Protein AF-A0A8T6LNX7-F1 (afdb_monomer_lite)

pLDDT: mean 82.94, std 14.69, range [33.47, 97.81]

Foldseek 3Di:
DDDPPDDDDLVVLVCVLQPVDDDFFDDQDPVLLVLLVVLLVDDDDDLLSLLLNLLSLLSVVLVVVVCVVVVHDVVVVVLVSLQSVLVSLVVCLVPPDPQKDKAWPDPPPDPWIWIWIGHNNGIRIDTRRPPVCVSHVVPHPPDDPDGDSCNSVSVSSNVSSVVVVVVVVVVVVVDD

Radius of gyration: 16.39 Å; chains: 1; bounding box: 47×50×36 Å

Sequence (176 aa):
MELPTETPSVANLEEVVRGRVATQTIPVTDADVNEALAALKRPCGSKSEFRYQLAAGVVLNAWIERERAAGFPQRKKFYAFKRRIGMLLRWVVENPIPGVSYWAEDLSDSRQPIVYIRVDGVDFSFHAVPGCHELLATNQYASVWSGVRLKPIAPLVLGWARHLLEVDESDDVASP

Structure (mmCIF, N/CA/C/O backbone):
data_AF-A0A8T6LNX7-F1
#
_entry.id   AF-A0A8T6LNX7-F1
#
loop_
_atom_site.group_PDB
_atom_site.id
_atom_site.type_symbol
_atom_site.label_atom_id
_atom_site.label_alt_id
_atom_site.label_comp_id
_atom_site.label_asym_id
_atom_site.label_entity_id
_atom_site.label_seq_id
_atom_site.pdbx_PDB_ins_code
_atom_site.Cartn_x
_atom_site.Cartn_y
_atom_site.Cartn_z
_atom_site.occupancy
_atom_site.B_iso_or_equiv
_atom_site.auth_seq_id
_atom_site.auth_comp_id
_atom_site.auth_asym_id
_atom_site.auth_atom_id
_atom_site.pdbx_PDB_model_num
ATOM 1 N N . MET A 1 1 ? 6.723 -30.614 -12.212 1.00 39.38 1 MET A N 1
ATOM 2 C CA . MET A 1 1 ? 6.972 -29.670 -11.106 1.00 39.38 1 MET A CA 1
ATOM 3 C C . MET A 1 1 ? 5.645 -28.977 -10.879 1.00 39.38 1 MET A C 1
ATOM 5 O O . MET A 1 1 ? 5.286 -28.106 -11.658 1.00 39.38 1 MET A O 1
ATOM 9 N N . GLU A 1 2 ? 4.840 -29.518 -9.970 1.00 33.47 2 GLU A N 1
ATOM 10 C CA . GLU A 1 2 ? 3.498 -29.003 -9.693 1.00 33.47 2 GLU A CA 1
ATOM 11 C C . GLU A 1 2 ? 3.642 -27.706 -8.898 1.00 33.47 2 GLU A C 1
ATOM 13 O O . GLU A 1 2 ? 4.365 -27.658 -7.902 1.00 33.47 2 GLU A O 1
ATOM 18 N N . LEU A 1 3 ? 3.031 -26.630 -9.394 1.00 36.56 3 LEU A N 1
ATOM 19 C CA . LEU A 1 3 ? 2.916 -25.391 -8.635 1.00 36.56 3 LEU A CA 1
ATOM 20 C C . LEU A 1 3 ? 2.002 -25.677 -7.437 1.00 36.56 3 LEU A C 1
ATOM 22 O O . LEU A 1 3 ? 0.937 -26.259 -7.649 1.00 36.56 3 LEU A O 1
ATOM 26 N N . PRO A 1 4 ? 2.372 -25.286 -6.206 1.00 42.88 4 PRO A N 1
A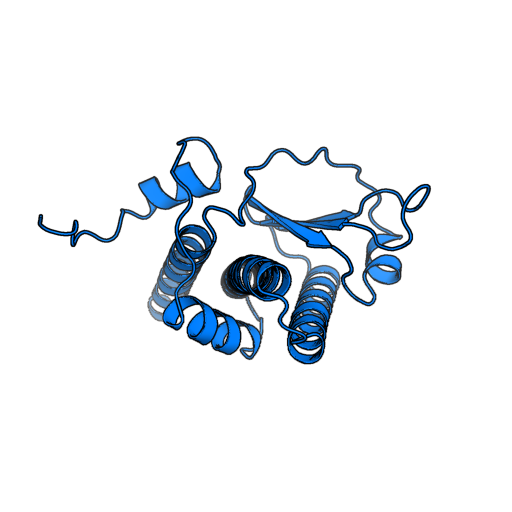TOM 27 C CA . PRO A 1 4 ? 1.470 -25.401 -5.071 1.00 42.88 4 PRO A CA 1
ATOM 28 C C . PRO A 1 4 ? 0.181 -24.626 -5.380 1.00 42.88 4 PRO A C 1
ATOM 30 O O . PRO A 1 4 ? 0.216 -23.415 -5.588 1.00 42.88 4 PRO A O 1
ATOM 33 N N . THR A 1 5 ? -0.942 -25.338 -5.466 1.00 48.88 5 THR A N 1
ATOM 34 C CA . THR A 1 5 ? -2.281 -24.796 -5.759 1.00 48.88 5 THR A CA 1
ATOM 35 C C . THR A 1 5 ? -2.990 -24.239 -4.529 1.00 48.88 5 THR A C 1
ATOM 37 O O . THR A 1 5 ? -4.046 -23.624 -4.655 1.00 48.88 5 THR A O 1
ATOM 40 N N . GLU A 1 6 ? -2.436 -24.438 -3.335 1.00 53.56 6 GLU A N 1
ATOM 41 C CA . GLU A 1 6 ? -3.032 -23.925 -2.108 1.00 53.56 6 GLU A CA 1
ATOM 42 C C . GLU A 1 6 ? -2.694 -22.445 -1.942 1.00 53.56 6 GLU A C 1
ATOM 44 O O . GLU A 1 6 ? -1.536 -22.053 -1.789 1.00 53.56 6 GLU A O 1
ATOM 49 N N . THR A 1 7 ? -3.733 -21.607 -1.975 1.00 54.56 7 THR A N 1
ATOM 50 C CA . THR A 1 7 ? -3.616 -20.225 -1.509 1.00 54.56 7 THR A CA 1
ATOM 51 C C . THR A 1 7 ? -3.157 -20.277 -0.050 1.00 54.56 7 THR A C 1
ATOM 53 O O . THR A 1 7 ? -3.822 -20.935 0.754 1.00 54.56 7 THR A O 1
ATOM 56 N N . PRO A 1 8 ? -2.019 -19.657 0.310 1.00 63.19 8 PRO A N 1
ATOM 57 C CA . PRO A 1 8 ? -1.522 -19.704 1.678 1.00 63.19 8 PRO A CA 1
ATOM 58 C C . PRO A 1 8 ? -2.596 -19.201 2.643 1.00 63.19 8 PRO A C 1
ATOM 60 O O . PRO A 1 8 ? -3.288 -18.223 2.357 1.00 63.19 8 PRO A O 1
ATOM 63 N N . SER A 1 9 ? -2.741 -19.881 3.783 1.00 74.81 9 SER A N 1
ATOM 64 C CA . SER A 1 9 ? -3.713 -19.485 4.801 1.00 74.81 9 SER A CA 1
ATOM 65 C C . SER A 1 9 ? -3.465 -18.047 5.270 1.00 74.81 9 SER A C 1
ATOM 67 O O . SER A 1 9 ? -2.342 -17.541 5.261 1.00 74.81 9 SER A O 1
ATOM 69 N N . VAL A 1 10 ? -4.525 -17.385 5.719 1.00 73.19 10 VAL A N 1
ATOM 70 C CA . VAL A 1 10 ? -4.503 -15.984 6.173 1.00 73.19 10 VAL A CA 1
ATOM 71 C C . VAL A 1 10 ? -3.523 -15.779 7.316 1.00 73.19 10 VAL A C 1
ATOM 73 O O . VAL A 1 10 ? -2.761 -14.818 7.307 1.00 73.19 10 VAL A O 1
ATOM 76 N N . ALA A 1 11 ? -3.505 -16.720 8.263 1.00 72.94 11 ALA A N 1
ATOM 77 C CA . ALA A 1 11 ? -2.558 -16.721 9.367 1.00 72.94 11 ALA A CA 1
ATOM 78 C C . ALA A 1 11 ? -1.113 -16.747 8.845 1.00 72.94 11 ALA A C 1
ATOM 80 O O . ALA A 1 11 ? -0.285 -15.959 9.287 1.00 72.94 11 ALA A O 1
ATOM 81 N N . ASN A 1 12 ? -0.823 -17.569 7.831 1.00 80.69 12 ASN A N 1
ATOM 82 C CA . ASN A 1 12 ? 0.507 -17.615 7.222 1.00 80.69 12 ASN A CA 1
ATOM 83 C C . ASN A 1 12 ? 0.852 -16.306 6.494 1.00 80.69 12 ASN A C 1
ATOM 85 O O . ASN A 1 12 ? 1.992 -15.847 6.563 1.00 80.69 12 ASN A O 1
ATOM 89 N N . LEU A 1 13 ? -0.118 -15.683 5.819 1.00 83.56 13 LEU A N 1
ATOM 90 C CA . LEU A 1 13 ? 0.073 -14.384 5.170 1.00 83.5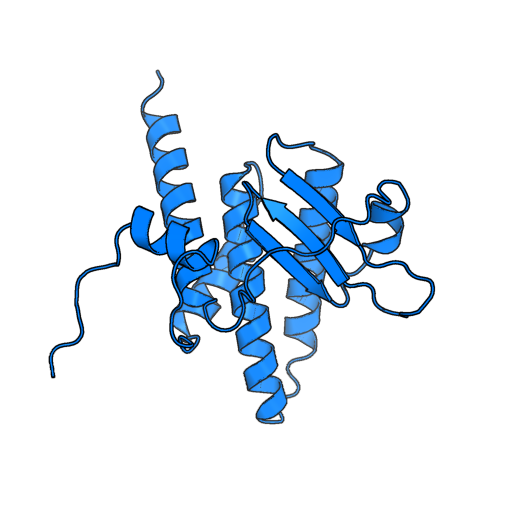6 13 LEU A CA 1
ATOM 91 C C . LEU A 1 13 ? 0.345 -13.270 6.187 1.00 83.56 13 LEU A C 1
ATOM 93 O O . LEU A 1 13 ? 1.253 -12.467 5.982 1.00 83.56 13 LEU A O 1
ATOM 97 N N . GLU A 1 14 ? -0.397 -13.231 7.291 1.00 86.56 14 GLU A N 1
ATOM 98 C CA . GLU A 1 14 ? -0.211 -12.234 8.344 1.00 86.56 14 GLU A CA 1
ATOM 99 C C . GLU A 1 14 ? 1.174 -12.347 8.994 1.00 86.56 14 GLU A C 1
ATOM 101 O O . GLU A 1 14 ? 1.858 -11.334 9.162 1.00 86.56 14 GLU A O 1
ATOM 106 N N . GLU A 1 15 ? 1.632 -13.565 9.289 1.00 86.69 15 GLU A N 1
ATOM 107 C CA . GLU A 1 15 ? 2.970 -13.804 9.842 1.00 86.69 15 GLU A CA 1
ATOM 108 C C . GLU A 1 15 ? 4.082 -13.307 8.904 1.00 86.69 15 GLU A C 1
ATOM 110 O O . GLU A 1 15 ? 5.071 -12.720 9.357 1.00 86.69 15 GLU A O 1
ATOM 115 N N . VAL A 1 16 ? 3.907 -13.466 7.589 1.00 86.31 16 VAL A N 1
ATOM 116 C CA . VAL A 1 16 ? 4.842 -12.949 6.580 1.00 86.31 16 VAL A CA 1
ATOM 117 C C . VAL A 1 16 ? 4.794 -11.421 6.500 1.00 86.31 16 VAL A C 1
ATOM 119 O O . VAL A 1 16 ? 5.838 -10.769 6.557 1.00 86.31 16 VAL A O 1
ATOM 122 N N . VAL A 1 17 ? 3.602 -10.822 6.403 1.00 87.25 17 VAL A N 1
ATOM 123 C CA . VAL A 1 17 ? 3.435 -9.361 6.265 1.00 87.25 17 VAL A CA 1
ATOM 124 C C . VAL A 1 17 ? 3.921 -8.615 7.513 1.00 87.25 17 VAL A C 1
ATOM 126 O O . VAL A 1 17 ? 4.481 -7.522 7.402 1.00 87.25 17 VAL A O 1
ATOM 129 N N . ARG A 1 18 ? 3.778 -9.218 8.699 1.00 87.44 18 ARG A N 1
ATOM 130 C CA . ARG A 1 18 ? 4.326 -8.696 9.963 1.00 87.44 18 ARG A CA 1
ATOM 131 C C . ARG A 1 18 ? 5.821 -8.962 10.147 1.00 87.44 18 ARG A C 1
ATOM 133 O O . ARG A 1 18 ? 6.410 -8.420 11.078 1.00 87.44 18 ARG A O 1
ATOM 140 N N . GLY A 1 19 ? 6.435 -9.787 9.301 1.00 83.94 19 GLY A N 1
ATOM 141 C CA . GLY A 1 19 ? 7.861 -10.111 9.377 1.00 83.94 19 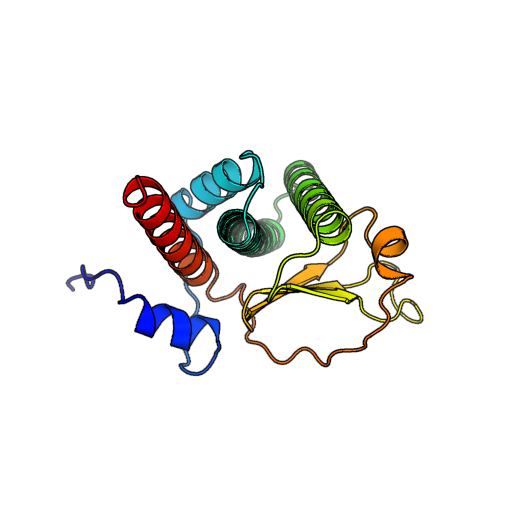GLY A CA 1
ATOM 142 C C . GLY A 1 19 ? 8.276 -11.137 10.398 1.00 83.94 19 GLY A C 1
ATOM 143 O O . GLY A 1 19 ? 9.454 -11.213 10.737 1.00 83.94 19 GLY A O 1
ATOM 144 N N . ARG A 1 20 ? 7.325 -11.924 10.883 1.00 86.00 20 ARG A N 1
ATOM 145 C CA . ARG A 1 20 ? 7.600 -13.046 11.778 1.00 86.00 20 ARG A CA 1
ATOM 146 C C . ARG A 1 20 ? 8.147 -14.242 11.002 1.00 86.00 20 ARG A C 1
ATOM 148 O O . ARG A 1 20 ? 8.918 -15.024 11.548 1.00 86.00 20 ARG A O 1
ATOM 155 N N . VAL A 1 21 ? 7.811 -14.336 9.714 1.00 85.75 21 VAL A N 1
ATOM 156 C CA . VAL A 1 21 ? 8.308 -15.363 8.793 1.00 85.75 21 VAL A CA 1
ATOM 157 C C . VAL A 1 21 ? 9.005 -14.707 7.604 1.00 85.75 21 VAL A C 1
ATOM 159 O O . VAL A 1 21 ? 8.440 -13.857 6.916 1.00 85.75 21 VAL A O 1
ATOM 162 N N . ALA A 1 22 ? 10.248 -15.116 7.347 1.00 82.62 22 ALA A N 1
ATOM 163 C CA . ALA A 1 22 ? 10.973 -14.702 6.155 1.00 82.62 22 ALA A CA 1
ATOM 164 C C . ALA A 1 22 ? 10.373 -15.367 4.910 1.00 82.62 22 ALA A C 1
ATOM 166 O O . ALA A 1 22 ? 10.046 -16.552 4.918 1.00 82.62 22 ALA A O 1
ATOM 167 N N . THR A 1 23 ? 10.284 -14.618 3.818 1.00 85.12 23 THR A N 1
ATOM 168 C CA . THR A 1 23 ? 9.855 -15.142 2.521 1.00 85.12 23 THR A CA 1
ATOM 169 C C . THR A 1 23 ? 10.757 -14.607 1.417 1.00 85.12 23 THR A C 1
ATOM 171 O O . THR A 1 23 ? 11.454 -13.603 1.583 1.00 85.12 23 THR A O 1
ATOM 174 N N . GLN A 1 24 ? 10.748 -15.290 0.279 1.00 87.88 24 GLN A N 1
ATOM 175 C CA . GLN A 1 24 ? 11.453 -14.841 -0.911 1.00 87.88 24 GLN A CA 1
ATOM 176 C C . GLN A 1 24 ? 10.687 -13.714 -1.608 1.00 87.88 24 GLN A C 1
ATOM 178 O O . GLN A 1 24 ? 9.481 -13.535 -1.421 1.00 87.88 24 GLN A O 1
ATOM 183 N N . THR A 1 25 ? 11.405 -12.958 -2.437 1.00 89.94 25 THR A N 1
ATOM 184 C CA . THR A 1 25 ? 10.806 -11.947 -3.308 1.00 89.94 25 THR A CA 1
ATOM 185 C C . THR A 1 25 ? 9.810 -12.598 -4.264 1.00 89.94 25 THR A C 1
ATOM 187 O O . THR A 1 25 ? 10.159 -13.551 -4.958 1.00 89.94 25 THR A O 1
ATOM 190 N N . ILE A 1 26 ? 8.602 -12.044 -4.351 1.00 91.56 26 ILE A N 1
ATOM 191 C CA . ILE A 1 26 ? 7.560 -12.495 -5.274 1.00 91.56 26 ILE A CA 1
ATOM 192 C C . ILE A 1 26 ? 7.438 -11.492 -6.426 1.00 91.56 26 ILE A C 1
ATOM 194 O O . ILE A 1 26 ? 7.263 -10.293 -6.178 1.00 91.56 26 ILE A O 1
ATOM 198 N N . PRO A 1 27 ? 7.542 -11.940 -7.690 1.00 92.06 27 PRO A N 1
ATOM 199 C CA . PRO A 1 27 ? 7.420 -11.051 -8.832 1.00 92.06 27 PRO A CA 1
ATOM 200 C C . PRO A 1 27 ? 5.995 -10.505 -8.947 1.00 92.06 27 PRO A C 1
ATOM 202 O O . PRO A 1 27 ? 5.023 -11.247 -8.866 1.00 92.06 27 PRO A O 1
ATOM 205 N N . VAL A 1 28 ? 5.886 -9.200 -9.197 1.00 94.62 28 VAL A N 1
ATOM 206 C CA . VAL A 1 28 ? 4.609 -8.556 -9.517 1.00 94.62 28 VAL A CA 1
ATOM 207 C C . VAL A 1 28 ? 4.188 -8.933 -10.939 1.00 94.62 28 VAL A C 1
ATOM 209 O O . VAL A 1 28 ? 4.940 -8.697 -11.898 1.00 94.62 28 VAL A O 1
ATOM 212 N N . THR A 1 29 ? 2.990 -9.498 -11.062 1.00 94.62 29 THR A N 1
ATOM 213 C CA . THR A 1 29 ? 2.348 -9.876 -12.326 1.00 94.62 29 THR A CA 1
ATOM 214 C C . THR A 1 29 ? 1.457 -8.754 -12.863 1.00 94.62 29 THR A C 1
ATOM 216 O O . THR A 1 29 ? 1.102 -7.818 -12.148 1.00 94.62 29 THR A O 1
ATOM 219 N N . ASP A 1 30 ? 1.047 -8.850 -14.130 1.00 93.31 30 ASP A N 1
ATOM 220 C CA . ASP A 1 30 ? 0.101 -7.890 -14.714 1.00 93.31 30 ASP A CA 1
ATOM 221 C C . ASP A 1 30 ? -1.287 -7.967 -14.058 1.00 93.31 30 ASP A C 1
ATOM 223 O O . ASP A 1 30 ? -1.985 -6.955 -13.974 1.00 93.31 30 ASP A O 1
ATOM 227 N N . ALA A 1 31 ? -1.681 -9.144 -13.555 1.00 95.88 31 ALA A N 1
ATOM 228 C CA . ALA A 1 31 ? -2.920 -9.314 -12.802 1.00 95.88 31 ALA A CA 1
ATOM 229 C C . ALA A 1 31 ? -2.894 -8.479 -11.511 1.00 95.88 31 ALA A C 1
ATOM 231 O O . ALA A 1 31 ? -3.817 -7.696 -11.286 1.00 95.88 31 ALA A O 1
ATOM 232 N N . ASP A 1 32 ? -1.793 -8.542 -10.751 1.00 96.62 32 ASP A N 1
ATOM 233 C CA . ASP A 1 32 ? -1.606 -7.743 -9.530 1.00 96.62 32 ASP A CA 1
ATOM 234 C C . ASP A 1 32 ? -1.667 -6.238 -9.829 1.00 96.62 32 ASP A C 1
ATOM 236 O O . ASP A 1 32 ? -2.263 -5.460 -9.085 1.00 96.62 32 ASP A O 1
ATOM 240 N N . VAL A 1 33 ? -1.058 -5.802 -10.940 1.00 95.38 33 VAL A N 1
ATOM 241 C CA . VAL A 1 33 ? -1.067 -4.389 -11.355 1.00 95.38 33 VAL A CA 1
ATOM 242 C C . VAL A 1 33 ? -2.480 -3.932 -11.709 1.00 95.38 33 VAL A C 1
ATOM 244 O O . VAL A 1 33 ? -2.892 -2.844 -11.302 1.00 95.38 33 VAL A O 1
ATOM 247 N N . ASN A 1 34 ? -3.230 -4.739 -12.461 1.00 95.94 34 ASN A N 1
ATOM 248 C CA . ASN A 1 34 ? -4.601 -4.414 -12.847 1.00 95.94 34 ASN A CA 1
ATOM 249 C C . ASN A 1 34 ? -5.533 -4.361 -11.631 1.00 95.94 34 ASN A C 1
ATOM 251 O O . ASN A 1 34 ? -6.317 -3.416 -11.511 1.00 95.94 34 ASN A O 1
ATOM 255 N N . GLU A 1 35 ? -5.399 -5.313 -10.707 1.00 97.19 35 GLU A N 1
ATOM 256 C CA . GLU A 1 35 ? -6.111 -5.320 -9.428 1.00 97.19 35 GLU A CA 1
ATOM 257 C C . GLU A 1 35 ? -5.777 -4.071 -8.607 1.00 97.19 35 GLU A C 1
ATOM 259 O O . GLU A 1 35 ? -6.679 -3.338 -8.201 1.00 97.19 35 GLU A O 1
ATOM 264 N N . ALA A 1 36 ? -4.492 -3.748 -8.451 1.00 96.94 36 ALA A N 1
ATOM 265 C CA . ALA A 1 36 ? -4.059 -2.572 -7.707 1.00 96.94 36 ALA A CA 1
ATOM 266 C C . ALA A 1 36 ? -4.583 -1.257 -8.316 1.00 96.94 36 ALA A C 1
ATOM 268 O O . ALA A 1 36 ? -5.019 -0.351 -7.599 1.00 96.94 36 ALA A O 1
ATOM 269 N N . LEU A 1 37 ? -4.583 -1.140 -9.648 1.00 95.38 37 LEU A N 1
ATOM 270 C CA . LEU A 1 37 ? -5.159 0.012 -10.347 1.00 95.38 37 LEU A CA 1
ATOM 271 C C . LEU A 1 37 ? -6.676 0.112 -10.153 1.00 95.38 37 LEU A C 1
ATOM 273 O O . LEU A 1 37 ? -7.193 1.228 -10.073 1.00 95.38 37 LEU A O 1
ATOM 277 N N . ALA A 1 38 ? -7.388 -1.015 -10.110 1.00 95.38 38 ALA A N 1
ATOM 278 C CA . ALA A 1 38 ? -8.824 -1.046 -9.848 1.00 95.38 38 ALA A CA 1
ATOM 279 C C . ALA A 1 38 ? -9.131 -0.672 -8.390 1.00 95.38 38 ALA A C 1
ATOM 281 O O . ALA A 1 38 ? -9.971 0.196 -8.149 1.00 95.38 38 ALA A O 1
ATOM 282 N N . ALA A 1 39 ? -8.394 -1.241 -7.433 1.00 96.38 39 ALA A N 1
ATOM 283 C CA . ALA A 1 39 ? -8.521 -0.957 -6.006 1.00 96.38 39 ALA A CA 1
ATOM 284 C C . ALA A 1 39 ? -8.370 0.540 -5.709 1.00 96.38 39 ALA A C 1
ATOM 286 O O . ALA A 1 39 ? -9.222 1.135 -5.056 1.00 96.38 39 ALA A O 1
ATOM 287 N N . LEU A 1 40 ? -7.345 1.189 -6.270 1.00 95.19 40 LEU A N 1
ATOM 288 C CA . LEU A 1 40 ? -7.099 2.621 -6.063 1.00 95.19 40 LEU A CA 1
ATOM 289 C C . LEU A 1 40 ? -8.161 3.552 -6.671 1.00 95.19 40 LEU A C 1
ATOM 291 O O . LEU A 1 40 ? -8.163 4.742 -6.354 1.00 95.19 40 LEU A O 1
ATOM 295 N N . LYS A 1 41 ? -9.040 3.055 -7.548 1.00 93.38 41 LYS A N 1
ATOM 296 C CA . LYS A 1 41 ? -10.162 3.832 -8.100 1.00 93.38 41 LYS A CA 1
ATOM 297 C C . LYS A 1 41 ? -11.428 3.737 -7.247 1.00 93.38 41 LYS A C 1
ATOM 299 O O . LYS A 1 41 ? -12.316 4.567 -7.432 1.00 93.38 41 LYS A O 1
ATOM 304 N N . ARG A 1 42 ? -11.527 2.751 -6.349 1.00 92.69 42 ARG A N 1
ATOM 305 C CA . ARG A 1 42 ? -12.682 2.583 -5.456 1.00 92.69 42 ARG A CA 1
ATOM 306 C C . ARG A 1 42 ? -12.743 3.732 -4.439 1.00 92.69 42 ARG A C 1
ATOM 308 O O . ARG A 1 42 ? -11.698 4.283 -4.084 1.00 92.69 42 ARG A O 1
ATOM 315 N N . PRO A 1 43 ? -13.931 4.117 -3.946 1.00 92.50 43 PRO A N 1
ATOM 316 C CA . PRO A 1 43 ? -14.025 4.934 -2.738 1.00 92.50 43 PRO A CA 1
ATOM 317 C C . PRO A 1 43 ? -13.346 4.223 -1.554 1.00 92.50 43 PRO A C 1
ATOM 319 O O . PRO A 1 43 ? -13.038 3.038 -1.619 1.00 92.50 43 PRO A O 1
ATOM 322 N N . CYS A 1 44 ? -13.023 4.979 -0.511 1.00 94.31 44 CYS A N 1
ATOM 323 C CA . CYS A 1 44 ? -12.488 4.442 0.735 1.00 94.31 44 CYS A CA 1
ATOM 324 C C . CYS A 1 44 ? -13.426 4.900 1.846 1.00 94.31 44 CYS A C 1
ATOM 326 O O . CYS A 1 44 ? -13.538 6.103 2.078 1.00 94.31 44 CYS A O 1
ATOM 328 N N . GLY A 1 45 ? -14.138 3.960 2.452 1.00 93.38 45 GLY A N 1
ATOM 329 C CA . GLY A 1 45 ? -15.109 4.179 3.517 1.00 93.38 45 GLY A CA 1
ATOM 330 C C . GLY A 1 45 ? -14.795 3.405 4.796 1.00 93.38 45 GLY A C 1
ATOM 331 O O . GLY A 1 45 ? -15.316 3.766 5.846 1.00 93.38 45 GLY A O 1
ATOM 332 N N . SER A 1 46 ? -13.917 2.398 4.747 1.00 94.50 46 SER A N 1
ATOM 333 C CA . SER A 1 46 ? -13.577 1.569 5.911 1.00 94.50 46 SER A CA 1
ATOM 334 C C . SER A 1 46 ? -12.069 1.388 6.120 1.00 94.50 46 SER A C 1
ATOM 336 O O . SER A 1 46 ? -11.246 1.664 5.241 1.00 94.50 46 SER A O 1
ATOM 338 N N . LYS A 1 47 ? -11.689 0.880 7.303 1.00 95.00 47 LYS A N 1
ATOM 339 C CA . LYS A 1 47 ?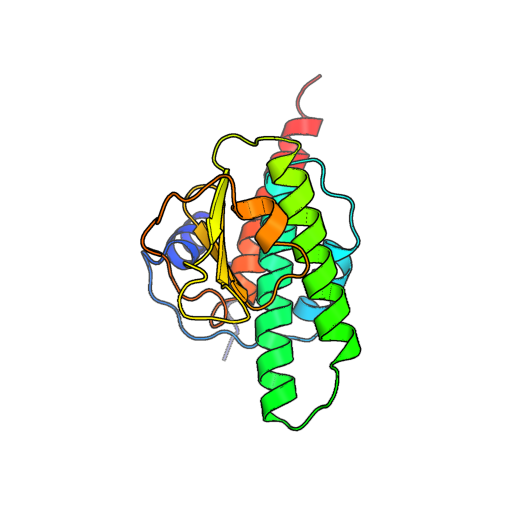 -10.296 0.522 7.621 1.00 95.00 47 LYS A CA 1
ATOM 340 C C . LYS A 1 47 ? -9.744 -0.539 6.666 1.00 95.00 47 LYS A C 1
ATOM 342 O O . LYS A 1 47 ? -8.587 -0.448 6.255 1.00 95.00 47 LYS A O 1
ATOM 347 N N . SER A 1 48 ? -10.551 -1.536 6.314 1.00 95.38 48 SER A N 1
ATOM 348 C CA . SER A 1 48 ? -10.115 -2.631 5.445 1.00 95.38 48 SER A CA 1
ATOM 349 C C . SER A 1 48 ? -9.986 -2.195 3.992 1.00 95.38 48 SER A C 1
ATOM 351 O O . SER A 1 48 ? -8.994 -2.540 3.350 1.00 95.38 48 SER A O 1
ATOM 353 N N . GLU A 1 49 ? -10.871 -1.321 3.503 1.00 96.25 49 GLU A N 1
ATOM 354 C CA . GLU A 1 49 ? -10.694 -0.686 2.192 1.00 96.25 49 GLU A CA 1
ATOM 355 C C . GLU A 1 49 ? -9.438 0.186 2.149 1.00 96.25 49 GLU A C 1
ATOM 357 O O . GLU A 1 49 ? -8.694 0.159 1.165 1.00 96.25 49 GLU A O 1
ATOM 362 N N . PHE A 1 50 ? -9.164 0.925 3.225 1.00 96.69 50 PHE A N 1
ATOM 363 C CA . PHE A 1 50 ? -7.949 1.721 3.356 1.00 96.69 50 PHE A CA 1
ATOM 364 C C . PHE A 1 50 ? -6.697 0.841 3.303 1.00 96.69 50 PHE A C 1
ATOM 366 O O . PHE A 1 50 ? -5.812 1.077 2.479 1.00 96.69 50 PHE A O 1
ATOM 373 N N . ARG A 1 51 ? -6.648 -0.224 4.114 1.00 96.94 51 ARG A N 1
ATOM 374 C CA . ARG A 1 51 ? -5.558 -1.214 4.129 1.00 96.94 51 ARG A CA 1
ATOM 375 C C . ARG A 1 51 ? -5.329 -1.818 2.743 1.00 96.94 51 ARG A C 1
ATOM 377 O O . ARG A 1 51 ? -4.193 -1.858 2.270 1.00 96.94 51 ARG A O 1
ATOM 384 N N . TYR A 1 52 ? -6.402 -2.239 2.079 1.00 97.62 52 TYR A N 1
ATOM 385 C CA . TYR A 1 52 ? -6.357 -2.817 0.739 1.00 97.62 52 TYR A CA 1
ATOM 386 C C . TYR A 1 52 ? -5.829 -1.826 -0.305 1.00 97.62 52 TYR A C 1
ATOM 388 O O . TYR A 1 52 ? -4.955 -2.162 -1.106 1.00 97.62 52 TYR A O 1
ATOM 396 N N . GLN A 1 53 ? -6.260 -0.566 -0.251 1.00 97.69 53 GLN A N 1
ATOM 397 C CA . GLN A 1 53 ? -5.757 0.471 -1.152 1.00 97.69 53 GLN A CA 1
ATOM 398 C C . GLN A 1 53 ? -4.289 0.842 -0.881 1.00 97.69 53 GLN A C 1
ATOM 400 O O . GLN A 1 53 ? -3.543 1.110 -1.827 1.00 97.69 53 GLN A O 1
ATOM 405 N N . LEU A 1 54 ? -3.819 0.802 0.370 1.00 97.50 54 LEU A N 1
ATOM 406 C CA . LEU A 1 54 ? -2.389 0.947 0.669 1.00 97.50 54 LEU A CA 1
ATOM 407 C C . LEU A 1 54 ? -1.577 -0.233 0.118 1.00 97.50 54 LEU A C 1
ATOM 409 O O . LEU A 1 54 ? -0.536 -0.007 -0.504 1.00 97.50 54 LEU A O 1
ATOM 413 N N . ALA A 1 55 ? -2.064 -1.468 0.272 1.00 97.62 55 ALA A N 1
ATOM 414 C CA . ALA A 1 55 ? -1.440 -2.665 -0.296 1.00 97.62 55 ALA A CA 1
ATOM 415 C C . ALA A 1 55 ? -1.340 -2.591 -1.831 1.00 97.62 55 ALA A C 1
ATOM 417 O O . ALA A 1 55 ? -0.267 -2.818 -2.397 1.00 97.62 55 ALA A O 1
ATOM 418 N N . ALA A 1 56 ? -2.402 -2.140 -2.503 1.00 97.81 56 ALA A N 1
ATOM 419 C CA . ALA A 1 56 ? -2.381 -1.821 -3.931 1.00 97.81 56 ALA A CA 1
ATOM 420 C C . ALA A 1 56 ? -1.313 -0.764 -4.275 1.00 97.81 56 ALA A C 1
ATOM 422 O O . ALA A 1 56 ? -0.575 -0.891 -5.256 1.00 97.81 56 ALA A O 1
ATOM 423 N N . GLY A 1 57 ? -1.161 0.260 -3.432 1.00 96.88 57 GLY A N 1
ATOM 424 C CA . GLY A 1 57 ? -0.082 1.240 -3.542 1.00 96.88 57 GLY A CA 1
ATOM 425 C C . GLY A 1 57 ? 1.318 0.616 -3.492 1.00 96.88 57 GLY A C 1
ATOM 426 O O . GLY A 1 57 ? 2.198 1.050 -4.240 1.00 96.88 57 GLY A O 1
ATOM 427 N N . VAL A 1 58 ? 1.539 -0.400 -2.649 1.00 96.69 58 VAL A N 1
ATOM 428 C CA . VAL A 1 58 ? 2.819 -1.130 -2.563 1.00 96.69 58 VAL A CA 1
ATOM 429 C C . VAL A 1 58 ? 3.107 -1.875 -3.867 1.00 96.69 58 VAL A C 1
ATOM 431 O O . VAL A 1 58 ? 4.223 -1.764 -4.382 1.00 96.69 58 VAL A O 1
ATOM 434 N N . VAL A 1 59 ? 2.108 -2.557 -4.438 1.00 97.00 59 VAL A N 1
ATOM 435 C CA . VAL A 1 59 ? 2.222 -3.267 -5.727 1.00 97.00 59 VAL A CA 1
ATOM 436 C C . VAL A 1 59 ? 2.624 -2.318 -6.850 1.00 97.00 59 VAL A C 1
ATOM 438 O O . VAL A 1 59 ? 3.607 -2.570 -7.548 1.00 97.00 59 VAL A O 1
ATOM 441 N N . LEU A 1 60 ? 1.940 -1.178 -6.989 1.00 95.19 60 LEU A N 1
ATOM 442 C CA . LEU A 1 60 ? 2.289 -0.199 -8.023 1.00 95.19 60 LEU A CA 1
ATOM 443 C C . LEU A 1 60 ? 3.676 0.404 -7.808 1.00 95.19 60 LEU A C 1
ATOM 445 O O . LEU A 1 60 ? 4.385 0.676 -8.776 1.00 95.19 60 LEU A O 1
ATOM 449 N N . ASN A 1 61 ? 4.087 0.604 -6.556 1.00 93.06 61 ASN A N 1
ATOM 450 C CA . ASN A 1 61 ? 5.417 1.115 -6.246 1.00 93.06 61 ASN A CA 1
ATOM 451 C C . ASN A 1 61 ? 6.510 0.108 -6.652 1.00 93.06 61 ASN A C 1
ATOM 453 O O . ASN A 1 61 ? 7.499 0.510 -7.263 1.00 93.06 61 ASN A O 1
ATOM 457 N N . ALA A 1 62 ? 6.310 -1.184 -6.369 1.00 93.69 62 ALA A N 1
ATOM 458 C CA . ALA A 1 62 ? 7.217 -2.259 -6.775 1.00 93.69 62 ALA A CA 1
ATOM 459 C C . ALA A 1 62 ? 7.274 -2.416 -8.306 1.00 93.69 62 ALA A C 1
ATOM 461 O O . ALA A 1 62 ? 8.360 -2.483 -8.884 1.00 93.69 62 ALA A O 1
ATOM 462 N N . TRP A 1 63 ? 6.117 -2.393 -8.976 1.00 92.81 63 TRP A N 1
ATOM 463 C CA . TRP A 1 63 ? 6.039 -2.449 -10.436 1.00 92.81 63 TRP A CA 1
ATOM 464 C C . TRP A 1 63 ? 6.761 -1.266 -11.095 1.00 92.81 63 TRP A C 1
ATOM 466 O O . TRP A 1 63 ? 7.615 -1.470 -11.953 1.00 92.81 63 TRP A O 1
ATOM 476 N N . ILE A 1 64 ? 6.505 -0.027 -10.656 1.00 89.69 64 ILE A N 1
ATOM 477 C CA . ILE A 1 64 ? 7.139 1.164 -11.248 1.00 89.69 64 ILE A CA 1
ATOM 478 C C . ILE A 1 64 ? 8.656 1.167 -11.044 1.00 89.69 64 ILE A C 1
ATOM 480 O O . ILE A 1 64 ? 9.384 1.648 -11.911 1.00 89.69 64 ILE A O 1
ATOM 484 N N . GLU A 1 65 ? 9.154 0.666 -9.916 1.00 88.44 65 GLU A N 1
ATOM 485 C CA . GLU A 1 65 ? 10.595 0.550 -9.681 1.00 88.44 65 GLU A CA 1
ATOM 486 C C . GLU A 1 65 ? 11.257 -0.389 -10.699 1.00 88.44 65 GLU A C 1
ATOM 488 O O . GLU A 1 65 ? 12.270 -0.017 -11.296 1.00 88.44 65 GLU A O 1
ATOM 493 N N . ARG A 1 66 ? 10.623 -1.533 -10.993 1.00 86.69 66 ARG A N 1
ATOM 494 C CA . ARG A 1 66 ? 11.054 -2.453 -12.058 1.00 86.69 66 ARG A CA 1
ATOM 495 C C . ARG A 1 66 ? 11.018 -1.787 -13.435 1.00 86.69 66 ARG A C 1
ATOM 497 O O . ARG A 1 66 ? 11.998 -1.851 -14.171 1.00 86.69 66 ARG A O 1
ATOM 504 N N . GLU A 1 67 ? 9.925 -1.099 -13.762 1.00 86.06 67 GLU A N 1
ATOM 505 C CA . GLU A 1 67 ? 9.777 -0.393 -15.044 1.00 86.06 67 GLU A CA 1
ATOM 506 C C . GLU A 1 67 ? 10.834 0.712 -15.218 1.00 86.06 67 GLU A C 1
ATOM 508 O O . GLU A 1 67 ? 11.379 0.897 -16.305 1.00 86.06 67 GLU A O 1
ATOM 513 N N . ARG A 1 68 ? 11.176 1.437 -14.144 1.00 84.12 68 ARG A N 1
ATOM 514 C CA . ARG A 1 68 ? 12.243 2.450 -14.169 1.00 84.12 68 ARG A CA 1
ATOM 515 C C . ARG A 1 68 ? 13.611 1.831 -14.418 1.00 84.12 68 ARG A C 1
ATOM 517 O O . ARG A 1 68 ? 14.373 2.389 -15.203 1.00 84.12 68 ARG A O 1
ATOM 524 N N . ALA A 1 69 ? 13.914 0.706 -13.771 1.00 84.25 69 ALA A N 1
ATOM 525 C CA . ALA A 1 69 ? 15.165 -0.017 -13.987 1.00 84.25 69 ALA A CA 1
ATOM 526 C C . ALA A 1 69 ? 15.297 -0.509 -15.440 1.00 84.25 69 ALA A C 1
ATOM 528 O O . ALA A 1 69 ? 16.394 -0.514 -15.988 1.00 84.25 69 ALA A O 1
ATOM 529 N N . ALA A 1 70 ? 14.174 -0.830 -16.089 1.00 82.62 70 ALA A N 1
ATOM 530 C CA . ALA A 1 70 ? 14.106 -1.179 -17.508 1.00 82.62 70 ALA A CA 1
ATOM 531 C C . ALA A 1 70 ? 14.148 0.036 -18.467 1.00 82.62 70 ALA A C 1
ATOM 533 O O . ALA A 1 70 ? 13.998 -0.129 -19.676 1.00 82.62 70 ALA A O 1
ATOM 534 N N . GLY A 1 71 ? 14.341 1.260 -17.959 1.00 78.38 71 GLY A N 1
ATOM 535 C CA . GLY A 1 71 ? 14.449 2.481 -18.769 1.00 78.38 71 GLY A CA 1
ATOM 536 C C . GLY A 1 71 ? 13.110 3.121 -19.161 1.00 78.38 71 GLY A C 1
ATOM 537 O O . GLY A 1 71 ? 13.081 4.022 -20.000 1.00 78.38 71 GLY A O 1
ATOM 538 N N . PHE A 1 72 ? 11.991 2.695 -18.568 1.00 69.00 72 PHE A N 1
ATOM 539 C CA . PHE A 1 72 ? 10.658 3.097 -19.015 1.00 69.00 72 PHE A CA 1
ATOM 540 C C . PHE A 1 72 ? 10.172 4.434 -18.393 1.00 69.00 72 PHE A C 1
ATOM 542 O O . PHE A 1 72 ? 10.231 4.624 -17.173 1.00 69.00 72 PHE A O 1
ATOM 549 N N . PRO A 1 73 ? 9.616 5.382 -19.181 1.00 60.69 73 PRO A N 1
ATOM 550 C CA . PRO A 1 73 ? 9.335 6.750 -18.728 1.00 60.69 73 PRO A CA 1
ATOM 551 C C . PRO A 1 73 ? 7.904 6.988 -18.204 1.00 60.69 73 PRO A C 1
ATOM 553 O O . PRO A 1 73 ? 7.413 8.115 -18.294 1.00 60.69 73 PRO A O 1
ATOM 556 N N . GLN A 1 74 ? 7.202 5.993 -17.637 1.00 64.56 74 GLN A N 1
ATOM 557 C CA . GLN A 1 74 ? 5.787 6.089 -17.194 1.00 64.56 74 GLN A CA 1
ATOM 558 C C . GLN A 1 74 ? 5.529 7.014 -15.966 1.00 64.56 74 GLN A C 1
ATOM 560 O O . GLN A 1 74 ? 4.699 6.745 -15.094 1.00 64.56 74 GLN A O 1
ATOM 565 N N . ARG A 1 75 ? 6.182 8.182 -15.923 1.00 66.25 75 ARG A N 1
ATOM 566 C CA . ARG A 1 75 ? 6.077 9.239 -14.903 1.00 66.25 75 ARG A CA 1
ATOM 567 C C . ARG A 1 75 ? 4.635 9.674 -14.628 1.00 66.25 75 ARG A C 1
ATOM 569 O O . ARG A 1 75 ? 4.300 9.956 -13.481 1.00 66.25 75 ARG A O 1
ATOM 576 N N . LYS A 1 76 ? 3.766 9.694 -15.648 1.00 71.56 76 LYS A N 1
ATOM 577 C CA . LYS A 1 76 ? 2.354 10.093 -15.490 1.00 71.56 76 LYS A CA 1
ATOM 578 C C . LYS A 1 76 ? 1.575 9.130 -14.582 1.00 71.56 76 LYS A C 1
ATOM 580 O O . LYS A 1 76 ? 0.884 9.593 -13.678 1.00 71.56 76 LYS A O 1
ATOM 585 N N . LYS A 1 77 ? 1.729 7.809 -14.763 1.00 71.00 77 LYS A N 1
ATOM 586 C CA . LYS A 1 77 ? 1.076 6.803 -13.901 1.00 71.00 77 LYS A CA 1
ATOM 587 C C . LYS A 1 77 ? 1.625 6.842 -12.472 1.00 71.00 77 LYS A C 1
ATOM 589 O O . LYS A 1 77 ? 0.852 6.747 -11.523 1.00 71.00 77 LYS A O 1
ATOM 594 N N . PHE A 1 78 ? 2.934 7.081 -12.323 1.00 73.06 78 PHE A N 1
ATOM 595 C CA . PHE A 1 78 ? 3.566 7.290 -11.015 1.00 73.06 78 PHE A CA 1
ATOM 596 C C . PHE A 1 78 ? 2.912 8.440 -10.240 1.00 73.06 78 PHE A C 1
ATOM 598 O O . PHE A 1 78 ? 2.561 8.299 -9.072 1.00 73.06 78 PHE A O 1
ATOM 605 N N . TYR A 1 79 ? 2.698 9.573 -10.902 1.00 79.44 79 TYR A N 1
ATOM 606 C CA . TYR A 1 79 ? 2.119 10.737 -10.247 1.00 79.44 79 TYR A CA 1
ATOM 607 C C . TYR A 1 79 ? 0.637 10.544 -9.886 1.00 79.44 79 TYR A C 1
ATOM 609 O O . TYR A 1 79 ? 0.203 10.984 -8.822 1.00 79.44 79 TYR A O 1
ATOM 617 N N . ALA A 1 80 ? -0.126 9.833 -10.723 1.00 86.44 80 ALA A N 1
ATOM 618 C CA . ALA A 1 80 ? -1.532 9.531 -10.457 1.00 86.44 80 ALA A CA 1
ATOM 619 C C . ALA A 1 80 ? -1.719 8.683 -9.188 1.00 86.44 80 ALA A C 1
ATOM 621 O O . ALA A 1 80 ? -2.519 9.051 -8.327 1.00 86.44 80 ALA A O 1
ATOM 622 N N . PHE A 1 81 ? -0.949 7.599 -9.018 1.00 90.88 81 PHE A N 1
ATOM 623 C CA . PHE A 1 81 ? -1.090 6.773 -7.813 1.00 90.88 81 PHE A CA 1
ATOM 624 C C . PHE A 1 81 ? -0.627 7.524 -6.557 1.00 90.88 81 PHE A C 1
ATOM 626 O O . PHE A 1 81 ? -1.291 7.455 -5.529 1.00 90.88 81 PHE A O 1
ATOM 633 N N . LYS A 1 82 ? 0.467 8.298 -6.627 1.00 91.25 82 LYS A N 1
ATOM 634 C CA . LYS A 1 82 ? 0.946 9.088 -5.480 1.00 91.25 82 LYS A CA 1
ATOM 635 C C . LYS A 1 82 ? -0.077 10.124 -5.026 1.00 91.25 82 LYS A C 1
ATOM 637 O O . LYS A 1 82 ? -0.268 10.293 -3.825 1.00 91.25 82 LYS A O 1
ATOM 642 N N . ARG A 1 83 ? -0.772 10.774 -5.967 1.00 91.88 83 ARG A N 1
ATOM 643 C CA . ARG A 1 83 ? -1.913 11.645 -5.643 1.00 91.88 83 ARG A CA 1
ATOM 644 C C . ARG A 1 83 ? -3.008 10.883 -4.907 1.00 91.88 83 ARG A C 1
ATOM 646 O O . ARG A 1 83 ? -3.519 11.394 -3.918 1.00 91.88 83 ARG A O 1
ATOM 653 N N . ARG A 1 84 ? -3.325 9.660 -5.342 1.00 93.69 84 ARG A N 1
ATOM 654 C CA . ARG A 1 84 ? -4.315 8.825 -4.658 1.00 93.69 84 ARG A CA 1
ATOM 655 C C . ARG A 1 84 ? -3.895 8.480 -3.227 1.00 93.69 84 ARG A C 1
ATOM 657 O O . ARG A 1 84 ? -4.716 8.623 -2.332 1.00 93.69 84 ARG A O 1
ATOM 664 N N . ILE A 1 85 ? -2.629 8.127 -2.992 1.00 94.56 85 ILE A N 1
ATOM 665 C CA . ILE A 1 85 ? -2.106 7.920 -1.627 1.00 94.56 85 ILE A CA 1
ATOM 666 C C . ILE A 1 85 ? -2.258 9.187 -0.774 1.00 94.56 85 ILE A C 1
ATOM 668 O O . ILE A 1 85 ? -2.672 9.098 0.375 1.00 94.56 85 ILE A O 1
ATOM 672 N N . GLY A 1 86 ? -1.996 10.371 -1.337 1.00 92.69 86 GLY A N 1
ATOM 673 C CA . GLY A 1 86 ? -2.220 11.641 -0.636 1.00 92.69 86 GLY A CA 1
ATOM 674 C C . GLY A 1 86 ? -3.689 11.877 -0.264 1.00 92.69 86 GLY A C 1
ATOM 675 O O . GLY A 1 86 ? -3.976 12.341 0.834 1.00 92.69 86 GLY A O 1
ATOM 676 N N . MET A 1 87 ? -4.628 11.507 -1.142 1.00 93.25 87 MET A N 1
ATOM 677 C CA . MET A 1 87 ? -6.065 11.569 -0.838 1.00 93.25 87 MET A CA 1
ATOM 678 C C . MET A 1 87 ? -6.461 10.599 0.279 1.00 93.25 87 MET A C 1
ATOM 680 O O . MET A 1 87 ? -7.238 10.972 1.149 1.00 93.25 87 MET A O 1
ATOM 684 N N . LEU A 1 88 ? -5.917 9.379 0.270 1.00 94.38 88 LEU A N 1
ATOM 685 C CA . LEU A 1 88 ? -6.145 8.392 1.329 1.00 94.38 88 LEU A CA 1
ATOM 686 C C . LEU A 1 88 ? -5.604 8.888 2.674 1.00 94.38 88 LEU A C 1
ATOM 688 O O . LEU A 1 88 ? -6.295 8.799 3.683 1.00 94.38 88 LEU A O 1
ATOM 692 N N . LEU A 1 89 ? -4.400 9.467 2.679 1.00 92.12 89 LEU A N 1
ATOM 693 C CA . LEU A 1 89 ? -3.819 10.066 3.878 1.00 92.12 89 LEU A CA 1
ATOM 694 C C . LEU A 1 89 ? -4.702 11.192 4.427 1.00 92.12 89 LEU A C 1
ATOM 696 O O . LEU A 1 89 ? -4.975 11.229 5.620 1.00 92.12 89 LEU A O 1
ATOM 700 N N . ARG A 1 90 ? -5.180 12.093 3.563 1.00 91.62 90 ARG A N 1
ATOM 701 C CA . ARG A 1 90 ? -6.107 13.151 3.979 1.00 91.62 90 ARG A CA 1
ATOM 702 C C . ARG A 1 90 ? -7.380 12.570 4.594 1.00 91.62 90 ARG A C 1
ATOM 704 O O . ARG A 1 90 ? -7.788 13.011 5.659 1.00 91.62 90 ARG A O 1
ATOM 711 N N . TRP A 1 91 ? -7.961 11.558 3.954 1.00 91.44 91 TRP A N 1
ATOM 712 C CA . TRP A 1 91 ? -9.178 10.920 4.442 1.00 91.44 91 TRP A CA 1
ATOM 713 C C . TRP A 1 91 ? -9.010 10.342 5.853 1.00 91.44 91 TRP A C 1
ATOM 715 O O . TRP A 1 91 ? -9.876 10.578 6.688 1.00 91.44 91 TRP A O 1
ATOM 725 N N . VAL A 1 92 ? -7.896 9.664 6.162 1.00 91.06 92 VAL A N 1
ATOM 726 C CA . VAL A 1 92 ? -7.674 9.107 7.513 1.00 91.06 92 VAL A CA 1
ATOM 727 C C . VAL A 1 92 ? -7.325 10.165 8.566 1.00 91.06 92 VAL A C 1
ATOM 729 O O . VAL A 1 92 ? -7.593 9.970 9.747 1.00 91.06 92 VAL A O 1
ATOM 732 N N . VAL A 1 93 ? -6.756 11.302 8.152 1.00 88.81 93 VAL A N 1
ATOM 733 C CA . VAL A 1 93 ? -6.565 12.469 9.031 1.00 88.81 93 VAL A CA 1
ATOM 734 C C . VAL A 1 93 ? -7.919 13.081 9.404 1.00 88.81 93 VAL A C 1
ATOM 736 O O . VAL A 1 93 ? -8.141 13.435 10.558 1.00 88.81 93 VAL A O 1
ATOM 739 N N . GLU A 1 94 ? -8.828 13.195 8.435 1.00 90.12 94 GLU A N 1
ATOM 740 C CA . GLU A 1 94 ? -10.174 13.756 8.621 1.00 90.12 94 GLU A CA 1
ATOM 741 C C . GLU A 1 94 ? -11.136 12.780 9.318 1.00 90.12 94 GLU A C 1
ATOM 743 O O . GLU A 1 94 ? -12.099 13.208 9.950 1.00 90.12 94 GLU A O 1
ATOM 748 N N . ASN A 1 95 ? -10.866 11.476 9.231 1.00 90.38 95 ASN A N 1
ATOM 749 C CA . ASN A 1 95 ? -11.683 10.408 9.801 1.00 90.38 95 ASN A CA 1
ATOM 750 C C . ASN A 1 95 ? -10.787 9.479 10.631 1.00 90.38 95 ASN A C 1
ATOM 752 O O . ASN A 1 95 ? -10.357 8.452 10.111 1.00 90.38 95 ASN A O 1
ATOM 756 N N . PRO A 1 96 ? -10.461 9.814 11.894 1.00 87.50 96 PRO A N 1
ATOM 757 C CA . PRO A 1 96 ? -9.575 8.992 12.714 1.00 87.50 96 PRO A CA 1
ATOM 758 C C . PRO A 1 96 ? -10.098 7.560 12.875 1.00 87.50 96 PRO A C 1
ATOM 760 O O . PRO A 1 96 ? -11.208 7.340 13.358 1.00 87.50 96 PRO A O 1
ATOM 763 N N . ILE A 1 97 ? -9.279 6.577 12.494 1.00 90.38 97 ILE A N 1
ATOM 764 C CA . ILE A 1 97 ? -9.653 5.158 12.499 1.00 90.38 97 ILE A CA 1
ATOM 765 C C . ILE A 1 97 ? -8.896 4.425 13.609 1.00 90.38 97 ILE A C 1
ATOM 767 O O . ILE A 1 97 ? -7.661 4.461 13.627 1.00 90.38 97 ILE A O 1
ATOM 771 N N . PRO A 1 98 ? -9.585 3.685 14.496 1.00 91.12 98 PRO A N 1
ATOM 772 C CA . PRO A 1 98 ? -8.926 2.842 15.486 1.00 91.12 98 PRO A CA 1
ATOM 773 C C . PRO A 1 98 ? -7.953 1.835 14.853 1.00 91.12 98 PRO A C 1
ATOM 775 O O . PRO A 1 98 ? -8.309 1.067 13.955 1.00 91.12 98 PRO A O 1
ATOM 778 N N . GLY A 1 99 ? -6.715 1.816 15.353 1.00 89.38 99 GLY A N 1
ATOM 779 C CA . GLY A 1 99 ? -5.655 0.938 14.847 1.00 89.38 99 GLY A CA 1
ATOM 780 C C . GLY A 1 99 ? -4.899 1.480 13.630 1.00 89.38 99 GLY A C 1
ATOM 781 O O . GLY A 1 99 ? -4.036 0.772 13.105 1.00 89.38 99 GLY A O 1
ATOM 782 N N . VAL A 1 100 ? -5.176 2.719 13.202 1.00 92.06 100 VAL A N 1
ATOM 783 C CA . VAL A 1 100 ? -4.381 3.422 12.189 1.00 92.06 100 VAL A CA 1
ATOM 784 C C . VAL A 1 100 ? -3.560 4.538 12.830 1.00 92.06 100 VAL A C 1
ATOM 786 O O . VAL A 1 100 ? -4.091 5.378 13.552 1.00 92.06 100 VAL A O 1
ATOM 789 N N . SER A 1 101 ? -2.260 4.569 12.544 1.00 90.00 101 SER A N 1
ATOM 790 C CA . SER A 1 101 ? -1.385 5.696 12.876 1.00 90.00 101 SER A CA 1
ATOM 791 C C . SER A 1 101 ? -0.572 6.122 11.658 1.00 90.00 101 SER A C 1
ATOM 793 O O . SER A 1 101 ? -0.376 5.350 10.722 1.00 90.00 101 SER A O 1
ATOM 795 N N . TYR A 1 102 ? -0.124 7.372 11.632 1.00 89.00 102 TYR A N 1
ATOM 796 C CA . TYR A 1 102 ? 0.627 7.929 10.511 1.00 89.00 102 TYR A CA 1
ATOM 797 C C . TYR A 1 102 ? 1.665 8.939 11.002 1.00 89.00 102 TYR A C 1
ATOM 799 O O . TYR A 1 102 ? 1.448 9.622 12.002 1.00 89.00 102 TYR A O 1
ATOM 807 N N . TRP A 1 103 ? 2.799 9.014 10.309 1.00 87.06 103 TRP A N 1
ATOM 808 C CA . TRP A 1 103 ? 3.895 9.943 10.594 1.00 87.06 103 TRP A CA 1
ATOM 809 C C . TRP A 1 103 ? 4.726 10.198 9.327 1.00 87.06 103 TRP A C 1
ATOM 811 O O . TRP A 1 103 ? 4.553 9.522 8.311 1.00 87.06 103 TRP A O 1
ATOM 821 N N . ALA A 1 104 ? 5.625 11.180 9.363 1.00 81.94 104 ALA A N 1
ATOM 822 C CA . ALA A 1 104 ? 6.617 11.407 8.312 1.00 81.94 104 ALA A CA 1
ATOM 823 C C . ALA A 1 104 ? 8.022 11.539 8.896 1.00 81.94 104 ALA A C 1
ATOM 825 O O . ALA A 1 104 ? 8.183 11.832 10.079 1.00 81.94 104 ALA A O 1
ATOM 826 N N . GLU A 1 105 ? 9.030 11.327 8.049 1.00 78.88 105 GLU A N 1
ATOM 827 C CA . GLU A 1 105 ? 10.407 11.706 8.379 1.00 78.88 105 GLU A CA 1
ATOM 828 C C . GLU A 1 105 ? 10.522 13.209 8.610 1.00 78.88 105 GLU A C 1
ATOM 830 O O . GLU A 1 105 ? 9.825 14.002 7.966 1.00 78.88 105 GLU A O 1
ATOM 835 N N . ASP A 1 106 ? 11.429 13.578 9.516 1.00 67.12 106 ASP A N 1
ATOM 836 C CA . ASP A 1 106 ? 11.764 14.972 9.767 1.00 67.12 106 ASP A CA 1
ATOM 837 C C . ASP A 1 106 ? 12.243 15.640 8.467 1.00 67.12 106 ASP A C 1
ATOM 839 O O . ASP A 1 106 ? 13.011 15.088 7.673 1.00 67.12 106 ASP A O 1
ATOM 843 N N . LEU A 1 107 ? 11.732 16.845 8.237 1.00 61.78 107 LEU A N 1
ATOM 844 C CA . LEU A 1 107 ? 11.963 17.640 7.038 1.00 61.78 107 LEU A CA 1
ATOM 845 C C . LEU A 1 107 ? 13.312 18.351 7.052 1.00 61.78 107 LEU A C 1
ATOM 847 O O . LEU A 1 107 ? 13.654 18.991 6.056 1.00 61.78 107 LEU A O 1
ATOM 851 N N . SER A 1 108 ? 14.070 18.240 8.145 1.00 58.50 108 SER A N 1
ATOM 852 C CA . SER A 1 108 ? 15.385 18.863 8.288 1.00 58.50 108 SER A CA 1
ATOM 853 C C . SER A 1 108 ? 16.364 18.477 7.171 1.00 58.50 108 SER A C 1
ATOM 855 O O . SER A 1 108 ? 17.180 19.314 6.796 1.00 58.50 108 SER A O 1
ATOM 857 N N . ASP A 1 109 ? 16.240 17.276 6.584 1.00 53.59 109 ASP A N 1
ATOM 858 C CA . ASP A 1 109 ? 17.232 16.736 5.637 1.00 53.59 109 ASP A CA 1
ATOM 859 C C . ASP A 1 109 ? 16.701 16.334 4.244 1.00 53.59 109 ASP A C 1
ATOM 861 O O . ASP A 1 109 ? 17.495 16.058 3.340 1.00 53.59 109 ASP A O 1
ATOM 865 N N . SER A 1 110 ? 15.382 16.323 3.994 1.00 56.38 110 SER A N 1
ATOM 866 C CA . SER A 1 110 ? 14.823 15.838 2.717 1.00 56.38 110 SER A CA 1
ATOM 867 C C . SER A 1 110 ? 13.780 16.767 2.095 1.00 56.38 110 SER A C 1
ATOM 869 O O . SER A 1 110 ? 12.771 17.118 2.700 1.00 56.38 110 SER A O 1
ATOM 871 N N . ARG A 1 111 ? 13.949 17.069 0.796 1.00 64.12 111 ARG A N 1
ATOM 872 C CA . ARG A 1 111 ? 12.927 17.753 -0.027 1.00 64.12 111 ARG A CA 1
ATOM 873 C C . ARG A 1 111 ? 11.686 16.885 -0.298 1.00 64.12 111 ARG A C 1
ATOM 875 O O . ARG A 1 111 ? 10.731 17.377 -0.893 1.00 64.12 111 ARG A O 1
ATOM 882 N N . GLN A 1 112 ? 11.716 15.595 0.049 1.00 74.31 112 GLN A N 1
ATOM 883 C CA . GLN A 1 112 ? 10.629 14.636 -0.172 1.00 74.31 112 GLN A CA 1
ATOM 884 C C . GLN A 1 112 ? 10.565 13.637 0.999 1.00 74.31 112 GLN A C 1
ATOM 886 O O . GLN A 1 112 ? 11.249 12.611 0.946 1.00 74.31 112 GLN A O 1
ATOM 891 N N . PRO A 1 113 ? 9.766 13.898 2.04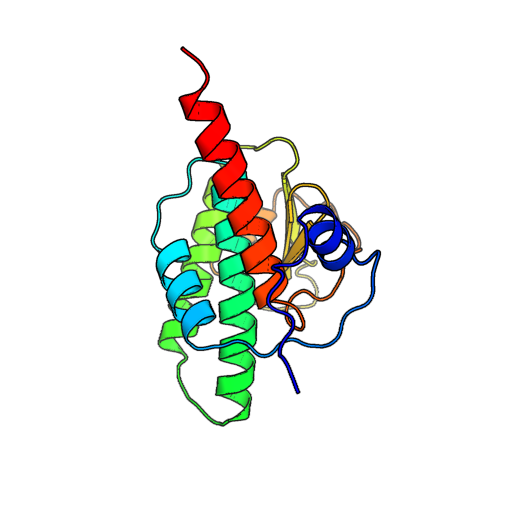6 1.00 78.81 113 PRO A N 1
ATOM 892 C CA . PRO A 1 113 ? 9.660 13.015 3.197 1.00 78.81 113 PRO A CA 1
ATOM 893 C C . PRO A 1 113 ? 9.092 11.661 2.788 1.00 78.81 113 PRO A C 1
ATOM 895 O O . PRO A 1 113 ? 8.308 11.534 1.831 1.00 78.81 113 PRO A O 1
ATOM 898 N N . ILE A 1 114 ? 9.474 10.645 3.551 1.00 85.81 114 ILE A N 1
ATOM 899 C CA . ILE A 1 114 ? 8.757 9.379 3.564 1.00 85.81 114 ILE A CA 1
ATOM 900 C C . ILE A 1 114 ? 7.570 9.543 4.497 1.00 85.81 114 ILE A C 1
ATOM 902 O O . ILE A 1 114 ? 7.727 9.922 5.654 1.00 85.81 114 ILE A O 1
ATOM 906 N N . VAL A 1 115 ? 6.385 9.256 3.972 1.00 88.62 115 VAL A N 1
ATOM 907 C CA . VAL A 1 115 ? 5.185 9.089 4.784 1.00 88.62 115 VAL A CA 1
ATOM 908 C C . VAL A 1 115 ? 5.099 7.635 5.196 1.00 88.62 115 VAL A C 1
ATOM 910 O O . VAL A 1 115 ? 5.206 6.745 4.346 1.00 88.62 115 VAL A O 1
ATOM 913 N N . TYR A 1 116 ? 4.844 7.418 6.473 1.00 89.75 116 TYR A N 1
ATOM 914 C CA . TYR A 1 116 ? 4.566 6.124 7.054 1.00 89.75 116 TYR A CA 1
ATOM 915 C C . TYR A 1 116 ? 3.123 6.079 7.539 1.00 89.75 116 TYR A C 1
ATOM 917 O O . TYR A 1 116 ? 2.608 7.039 8.113 1.00 89.75 116 TYR A O 1
ATOM 925 N N . ILE A 1 117 ? 2.465 4.956 7.282 1.00 92.12 117 ILE A N 1
ATOM 926 C CA . ILE A 1 117 ? 1.102 4.676 7.717 1.00 92.12 117 ILE A CA 1
ATOM 927 C C . ILE A 1 117 ? 1.115 3.268 8.292 1.00 92.12 117 ILE A C 1
ATOM 929 O O . ILE A 1 117 ? 1.435 2.318 7.583 1.00 92.12 117 ILE A O 1
ATOM 933 N N . ARG A 1 118 ? 0.770 3.123 9.565 1.00 92.44 118 ARG A N 1
ATOM 934 C CA . ARG A 1 118 ? 0.615 1.835 10.233 1.00 92.44 118 ARG A CA 1
ATOM 935 C C . ARG A 1 118 ? -0.858 1.485 10.303 1.00 92.44 118 ARG A C 1
ATOM 937 O O . ARG A 1 118 ? -1.643 2.278 10.810 1.00 92.44 118 ARG A O 1
ATOM 944 N N . VAL A 1 119 ? -1.218 0.292 9.845 1.00 93.44 119 VAL A N 1
ATOM 945 C CA . VAL A 1 119 ? -2.573 -0.262 9.989 1.00 93.44 119 VAL A CA 1
ATOM 946 C C . VAL A 1 119 ? -2.459 -1.607 10.686 1.00 93.44 119 VAL A C 1
ATOM 948 O O . VAL A 1 119 ? -1.799 -2.509 10.176 1.00 93.44 119 VAL A O 1
ATOM 951 N N . ASP A 1 120 ? -3.044 -1.716 11.879 1.00 88.31 120 ASP A N 1
ATOM 952 C CA . ASP A 1 120 ? -3.048 -2.932 12.705 1.00 88.31 120 ASP A CA 1
ATOM 953 C C . ASP A 1 120 ? -1.647 -3.555 12.895 1.00 88.31 120 ASP A C 1
ATOM 955 O O . ASP A 1 120 ? -1.478 -4.772 12.961 1.00 88.31 120 ASP A O 1
ATOM 959 N N . GLY A 1 121 ? -0.614 -2.710 12.988 1.00 87.44 121 GLY A N 1
ATOM 960 C CA . GLY A 1 121 ? 0.781 -3.118 13.195 1.00 87.44 121 GLY A CA 1
ATOM 961 C C . GLY A 1 121 ? 1.577 -3.439 11.925 1.00 87.44 121 GLY A C 1
ATOM 962 O O . GLY A 1 121 ? 2.695 -3.932 12.046 1.00 87.44 121 GLY A O 1
ATOM 963 N N . VAL A 1 122 ? 1.039 -3.165 10.732 1.00 91.31 122 VAL A N 1
ATOM 964 C CA . VAL A 1 122 ? 1.763 -3.264 9.452 1.00 91.31 122 VAL A CA 1
ATOM 965 C C . VAL A 1 122 ? 2.115 -1.870 8.940 1.00 91.31 122 VAL A C 1
ATOM 967 O O . VAL A 1 122 ? 1.226 -1.038 8.766 1.00 91.31 122 VAL A O 1
ATOM 970 N N . ASP A 1 123 ? 3.404 -1.635 8.678 1.00 92.25 123 ASP A N 1
ATOM 971 C CA . ASP A 1 123 ? 3.940 -0.338 8.248 1.00 92.25 123 ASP A CA 1
ATOM 972 C C . ASP A 1 123 ? 4.000 -0.215 6.723 1.00 92.25 123 ASP A C 1
ATOM 974 O O . ASP A 1 123 ? 4.836 -0.830 6.056 1.00 92.25 123 ASP A O 1
ATOM 978 N N . PHE A 1 124 ? 3.165 0.657 6.172 1.00 94.19 124 PHE A N 1
ATOM 979 C CA . PHE A 1 124 ? 3.217 1.092 4.784 1.00 94.19 124 PHE A CA 1
ATOM 980 C C . PHE A 1 124 ? 4.051 2.364 4.670 1.00 94.19 124 PHE A C 1
ATOM 982 O O . PHE A 1 124 ? 3.858 3.303 5.440 1.00 94.19 124 PHE A O 1
ATOM 989 N N . SER A 1 125 ? 4.947 2.430 3.685 1.00 91.69 125 SER A N 1
ATOM 990 C CA . SER A 1 125 ? 5.782 3.611 3.461 1.00 91.69 125 SER A CA 1
ATOM 991 C C . SER A 1 125 ? 5.758 4.092 2.013 1.00 91.69 125 SER A C 1
ATOM 993 O O . SER A 1 125 ? 5.856 3.320 1.050 1.00 91.69 125 SER A O 1
ATOM 995 N N . PHE A 1 126 ? 5.636 5.408 1.845 1.00 91.69 126 PHE A N 1
ATOM 996 C CA . PHE A 1 126 ? 5.553 6.051 0.542 1.00 91.69 126 PHE A CA 1
ATOM 997 C C . PHE A 1 126 ? 6.391 7.326 0.504 1.00 91.69 126 PHE A C 1
ATOM 999 O O . PHE A 1 126 ? 6.115 8.304 1.185 1.00 91.69 126 PHE A O 1
ATOM 1006 N N . HIS A 1 127 ? 7.373 7.345 -0.394 1.00 88.50 127 HIS A N 1
ATOM 1007 C CA . HIS A 1 127 ? 8.139 8.550 -0.713 1.00 88.50 127 HIS A CA 1
ATOM 1008 C C . HIS A 1 127 ? 7.317 9.521 -1.566 1.00 88.50 127 HIS A C 1
ATOM 1010 O O . HIS A 1 127 ? 6.519 9.070 -2.398 1.00 88.50 127 HIS A O 1
ATOM 1016 N N . ALA A 1 128 ? 7.597 10.820 -1.451 1.00 85.44 128 ALA A N 1
ATOM 1017 C CA . ALA A 1 128 ? 7.130 11.848 -2.385 1.00 85.44 128 ALA A CA 1
ATOM 1018 C C . ALA A 1 128 ? 5.599 11.868 -2.577 1.00 85.44 128 ALA A C 1
ATOM 1020 O O . ALA A 1 128 ? 5.099 11.949 -3.703 1.00 85.44 128 ALA A O 1
ATOM 1021 N N . VAL A 1 129 ? 4.849 11.743 -1.479 1.00 88.50 129 VAL A N 1
ATOM 1022 C CA . VAL A 1 129 ? 3.384 11.851 -1.485 1.00 88.50 129 VAL A CA 1
ATOM 1023 C C . VAL A 1 129 ? 2.992 13.337 -1.556 1.00 88.50 129 VAL A C 1
ATOM 1025 O O . VAL A 1 129 ? 3.359 14.100 -0.664 1.00 88.50 129 VAL A O 1
ATOM 1028 N N . PRO A 1 130 ? 2.267 13.795 -2.594 1.00 84.44 130 PRO A N 1
ATOM 1029 C CA . PRO A 1 130 ? 1.856 15.193 -2.702 1.00 84.44 130 PRO A CA 1
ATOM 1030 C C . PRO A 1 130 ? 0.986 15.634 -1.519 1.00 84.44 130 PRO A C 1
ATOM 1032 O O . PRO A 1 130 ? 0.067 14.915 -1.135 1.00 84.44 130 PRO A O 1
ATOM 1035 N N . GLY A 1 131 ? 1.258 16.823 -0.973 1.00 79.38 131 GLY A N 1
ATOM 1036 C CA . GLY A 1 131 ? 0.462 17.426 0.105 1.00 79.38 131 GLY A CA 1
ATOM 1037 C C . GLY A 1 131 ? 0.665 16.815 1.496 1.00 79.38 131 GLY A C 1
ATOM 1038 O O . GLY A 1 131 ? 0.001 17.236 2.433 1.00 79.38 131 GLY A O 1
ATOM 1039 N N . CYS A 1 132 ? 1.578 15.850 1.668 1.00 79.56 132 CYS A N 1
ATOM 1040 C CA . CYS A 1 132 ? 1.782 15.209 2.972 1.00 79.56 132 CYS A CA 1
ATOM 1041 C C . CYS A 1 132 ? 2.368 16.143 4.043 1.00 79.56 132 CYS A C 1
ATOM 1043 O O . CYS A 1 132 ? 2.043 15.990 5.212 1.00 79.56 132 CYS A O 1
ATOM 1045 N N . HIS A 1 133 ? 3.180 17.132 3.658 1.00 74.69 133 HIS A N 1
ATOM 1046 C CA . HIS A 1 133 ? 3.798 18.074 4.597 1.00 74.69 133 HIS A CA 1
ATOM 1047 C C . HIS A 1 133 ? 2.766 18.864 5.409 1.00 74.69 133 HIS A C 1
ATOM 1049 O O . HIS A 1 133 ? 2.889 18.974 6.623 1.00 74.69 133 HIS A O 1
ATOM 1055 N N . GLU A 1 134 ? 1.732 19.378 4.740 1.00 73.06 134 GLU A N 1
ATOM 1056 C CA . GLU A 1 134 ? 0.649 20.138 5.374 1.00 73.06 134 GLU A CA 1
ATOM 1057 C C . GLU A 1 134 ? -0.162 19.260 6.336 1.00 73.06 134 GLU A C 1
ATOM 1059 O O . GLU A 1 134 ? -0.615 19.728 7.375 1.00 73.06 134 GLU A O 1
ATOM 1064 N N . LEU A 1 135 ? -0.305 17.973 6.004 1.00 72.50 135 LEU A N 1
ATOM 1065 C CA . LEU A 1 135 ? -1.086 17.006 6.777 1.00 72.50 135 LEU A CA 1
ATOM 1066 C C . LEU A 1 135 ? -0.347 16.490 8.019 1.00 72.50 135 LEU A C 1
ATOM 1068 O O . LEU A 1 135 ? -0.989 16.062 8.973 1.00 72.50 135 LEU A O 1
ATOM 1072 N N . LEU A 1 136 ? 0.990 16.493 7.998 1.00 70.94 136 LEU A N 1
ATOM 1073 C CA . LEU A 1 136 ? 1.830 15.837 9.008 1.00 70.94 136 LEU A CA 1
ATOM 1074 C C . LEU A 1 136 ? 2.563 16.816 9.931 1.00 70.94 136 LEU A C 1
ATOM 1076 O O . LEU A 1 136 ? 3.117 16.389 10.941 1.00 70.94 136 LEU A O 1
ATOM 1080 N N . ALA A 1 137 ? 2.503 18.124 9.656 1.00 63.53 137 ALA A N 1
ATOM 1081 C CA . ALA A 1 137 ? 3.045 19.172 10.527 1.00 63.53 137 ALA A CA 1
ATOM 1082 C C . ALA A 1 137 ? 2.473 19.145 11.964 1.00 63.53 137 ALA A C 1
ATOM 1084 O O . ALA A 1 137 ? 3.069 19.714 12.875 1.00 63.53 137 ALA A O 1
ATOM 1085 N N . THR A 1 138 ? 1.341 18.470 12.171 1.00 56.28 138 THR A N 1
ATOM 1086 C CA . THR A 1 138 ? 0.621 18.356 13.447 1.00 56.28 138 THR A CA 1
ATOM 1087 C C . THR A 1 138 ? 0.903 17.066 14.226 1.00 56.28 138 THR A C 1
ATOM 1089 O O . THR A 1 138 ? 0.565 17.006 15.403 1.00 56.28 138 THR A O 1
ATOM 1092 N N . ASN A 1 139 ? 1.528 16.049 13.618 1.00 57.88 139 ASN A N 1
ATOM 1093 C CA . ASN A 1 139 ? 1.752 14.730 14.229 1.00 57.88 139 ASN A CA 1
ATOM 1094 C C . ASN A 1 139 ? 3.225 14.307 14.075 1.00 57.88 139 ASN A C 1
ATOM 1096 O O . ASN A 1 139 ? 3.581 13.478 13.240 1.00 57.88 139 ASN A O 1
ATOM 1100 N N . GLN A 1 140 ? 4.093 14.896 14.901 1.00 53.81 140 GLN A N 1
ATOM 1101 C CA . GLN A 1 140 ? 5.545 14.652 14.918 1.00 53.81 140 GLN A CA 1
ATOM 1102 C C . GLN A 1 140 ? 5.951 13.466 15.805 1.00 53.81 140 GLN A C 1
ATOM 1104 O O . GLN A 1 140 ? 7.025 13.466 16.409 1.00 53.81 140 GLN A O 1
ATOM 1109 N N . TYR A 1 141 ? 5.108 12.441 15.932 1.00 53.19 141 TYR A N 1
ATOM 1110 C CA . TYR A 1 141 ? 5.540 11.236 16.628 1.00 53.19 141 TYR A CA 1
ATOM 1111 C C . TYR A 1 141 ? 6.524 10.498 15.725 1.00 53.19 141 TYR A C 1
ATOM 1113 O O . TYR A 1 141 ? 6.133 9.755 14.827 1.00 53.19 141 TYR A O 1
ATOM 1121 N N . ALA A 1 142 ? 7.813 10.745 15.962 1.00 55.34 142 ALA A N 1
ATOM 1122 C CA . ALA A 1 142 ? 8.919 9.990 15.404 1.00 55.34 142 ALA A CA 1
ATOM 1123 C C . ALA A 1 142 ? 8.807 8.537 15.884 1.00 55.34 142 ALA A C 1
ATOM 1125 O O . ALA A 1 142 ? 9.398 8.133 16.884 1.00 55.34 142 ALA A O 1
ATOM 1126 N N . SER A 1 143 ? 7.980 7.749 15.203 1.00 61.56 143 SER A N 1
ATOM 1127 C CA . SER A 1 143 ? 7.988 6.308 15.370 1.00 61.56 143 SER A CA 1
ATOM 1128 C C . SER A 1 143 ? 9.139 5.759 14.539 1.00 61.56 143 SER A C 1
ATOM 1130 O O . SER A 1 143 ? 9.262 6.046 13.345 1.00 61.56 143 SER A O 1
ATOM 1132 N N . VAL A 1 144 ? 10.011 4.986 15.181 1.00 65.62 144 VAL A N 1
ATOM 1133 C CA . VAL A 1 144 ? 11.035 4.222 14.473 1.00 65.62 144 VAL A CA 1
ATOM 1134 C C . VAL A 1 144 ? 10.302 3.189 13.624 1.00 65.62 144 VAL A C 1
ATOM 1136 O O . VAL A 1 144 ? 9.563 2.363 14.160 1.00 65.62 144 VAL A O 1
ATOM 1139 N N . TRP A 1 145 ? 10.484 3.252 12.303 1.00 68.50 145 TRP A N 1
ATOM 1140 C CA . TRP A 1 145 ? 9.978 2.226 11.395 1.00 68.50 145 TRP A CA 1
ATOM 1141 C C . TRP A 1 145 ? 10.440 0.853 11.890 1.00 68.50 145 TRP A C 1
ATOM 1143 O O . TRP A 1 145 ? 11.637 0.619 12.057 1.00 68.50 145 TRP A O 1
ATOM 1153 N N . SER A 1 146 ? 9.490 -0.039 12.155 1.00 66.06 146 SER A N 1
ATOM 1154 C CA . SER A 1 146 ? 9.756 -1.324 12.810 1.00 66.06 146 SER A CA 1
ATOM 1155 C C . SER A 1 146 ? 9.148 -2.489 12.030 1.00 66.06 146 SER A C 1
ATOM 1157 O O . SER A 1 146 ? 8.692 -3.464 12.623 1.00 66.06 146 SER A O 1
ATOM 1159 N N . GLY A 1 147 ? 9.075 -2.355 10.705 1.00 70.31 147 GLY A N 1
ATOM 1160 C CA . GLY A 1 147 ? 8.373 -3.287 9.827 1.00 70.31 147 GLY A CA 1
ATOM 1161 C C . GLY A 1 147 ? 9.285 -4.080 8.895 1.00 70.31 147 GLY A C 1
ATOM 1162 O O . GLY A 1 147 ? 10.511 -4.002 8.941 1.00 70.31 147 GLY A O 1
ATOM 1163 N N . VAL A 1 148 ? 8.660 -4.834 7.992 1.00 82.56 148 VAL A N 1
ATOM 1164 C CA . VAL A 1 148 ? 9.335 -5.482 6.862 1.00 82.56 148 VAL A CA 1
ATOM 1165 C C . VAL A 1 148 ? 9.241 -4.599 5.636 1.00 82.56 148 VAL A C 1
ATOM 1167 O O . VAL A 1 148 ? 8.269 -3.871 5.435 1.00 82.56 148 VAL A O 1
ATOM 1170 N N . ARG A 1 149 ? 10.246 -4.671 4.761 1.00 88.00 149 ARG A N 1
ATOM 1171 C CA . ARG A 1 149 ? 10.105 -4.077 3.432 1.00 88.00 149 ARG A CA 1
ATOM 1172 C C . ARG A 1 149 ? 9.009 -4.816 2.673 1.00 88.00 149 ARG A C 1
ATOM 1174 O O . ARG A 1 149 ? 9.188 -5.966 2.302 1.00 88.00 149 ARG A O 1
ATOM 1181 N N . LEU A 1 150 ? 7.905 -4.128 2.399 1.00 92.69 150 LEU A N 1
ATOM 1182 C CA . LEU A 1 150 ? 6.739 -4.733 1.754 1.00 92.69 150 LEU A CA 1
ATOM 1183 C C . LEU A 1 150 ? 6.900 -4.920 0.235 1.00 92.69 150 LEU A C 1
ATOM 1185 O O . LEU A 1 150 ? 6.274 -5.804 -0.335 1.00 92.69 150 LEU A O 1
ATOM 1189 N N . LYS A 1 151 ? 7.748 -4.128 -0.444 1.00 93.44 151 LYS A N 1
ATOM 1190 C CA . LYS A 1 151 ? 7.896 -4.202 -1.916 1.00 93.44 151 LYS A CA 1
ATOM 1191 C C . LYS A 1 151 ? 8.316 -5.587 -2.439 1.00 93.44 151 LYS A C 1
ATOM 1193 O O . LYS A 1 151 ? 7.702 -6.026 -3.407 1.00 93.44 151 LYS A O 1
ATOM 1198 N N . PRO A 1 152 ? 9.309 -6.287 -1.847 1.00 93.44 152 PRO A N 1
ATOM 1199 C CA . PRO A 1 152 ? 9.670 -7.640 -2.271 1.00 93.44 152 PRO A CA 1
ATOM 1200 C C . PRO A 1 152 ? 8.519 -8.647 -2.179 1.00 93.44 152 PRO A C 1
ATOM 1202 O O . PRO A 1 152 ? 8.545 -9.655 -2.868 1.00 93.44 152 PRO A O 1
ATOM 1205 N N . ILE A 1 153 ? 7.512 -8.380 -1.349 1.00 93.25 153 ILE A N 1
ATOM 1206 C CA . ILE A 1 153 ? 6.390 -9.285 -1.077 1.00 93.25 153 ILE A CA 1
ATOM 1207 C C . ILE A 1 153 ? 5.048 -8.658 -1.464 1.00 93.25 153 ILE A C 1
ATOM 1209 O O . ILE A 1 153 ? 4.007 -9.056 -0.950 1.00 93.25 153 ILE A O 1
ATOM 1213 N N . ALA A 1 154 ? 5.059 -7.664 -2.358 1.00 95.94 154 ALA A N 1
ATOM 1214 C CA . ALA A 1 154 ? 3.886 -6.848 -2.653 1.00 95.94 154 ALA A CA 1
ATOM 1215 C C . ALA A 1 154 ? 2.637 -7.661 -3.057 1.00 95.94 154 ALA A C 1
ATOM 1217 O O . ALA A 1 154 ? 1.563 -7.330 -2.554 1.00 95.94 154 ALA A O 1
ATOM 1218 N N . PRO A 1 155 ? 2.740 -8.740 -3.865 1.00 95.62 155 PRO A N 1
ATOM 1219 C CA . PRO A 1 155 ? 1.585 -9.590 -4.164 1.00 95.62 155 PRO A CA 1
ATOM 1220 C C . PRO A 1 155 ? 0.982 -10.266 -2.921 1.00 95.62 155 PRO A C 1
ATOM 1222 O O . PRO A 1 155 ? -0.237 -10.328 -2.791 1.00 95.62 155 PRO A O 1
ATOM 1225 N N . LEU A 1 156 ? 1.807 -10.707 -1.960 1.00 94.31 156 LEU A N 1
ATOM 1226 C CA . LEU A 1 156 ? 1.308 -11.290 -0.704 1.00 94.31 156 LEU A CA 1
ATOM 1227 C C . LEU A 1 156 ? 0.595 -10.252 0.155 1.00 94.31 156 LEU A C 1
ATOM 1229 O O . LEU A 1 156 ? -0.434 -10.550 0.749 1.00 94.31 156 LEU A O 1
ATOM 1233 N N . VAL A 1 157 ? 1.130 -9.031 0.206 1.00 95.25 157 VAL A N 1
ATOM 1234 C CA . VAL A 1 157 ? 0.522 -7.918 0.949 1.00 95.25 157 VAL A CA 1
ATOM 1235 C C . VAL A 1 157 ? -0.845 -7.571 0.356 1.00 95.25 157 VAL A C 1
ATOM 1237 O O . VAL A 1 157 ? -1.790 -7.331 1.106 1.00 95.25 157 VAL A O 1
ATOM 1240 N N . LEU A 1 158 ? -0.969 -7.581 -0.977 1.00 96.50 158 LEU A N 1
ATOM 1241 C CA . LEU A 1 158 ? -2.244 -7.376 -1.667 1.00 96.50 158 LEU A CA 1
ATOM 1242 C C . LEU A 1 158 ? -3.239 -8.502 -1.360 1.00 96.50 158 LEU A C 1
ATOM 1244 O O . LEU A 1 158 ? -4.358 -8.211 -0.945 1.00 96.50 158 LEU A O 1
ATOM 1248 N N . GLY A 1 159 ? -2.818 -9.765 -1.486 1.00 94.38 159 GLY A N 1
ATOM 1249 C CA . GLY A 1 159 ? -3.663 -10.925 -1.184 1.00 94.38 159 GLY A CA 1
ATOM 1250 C C . GLY A 1 159 ? -4.133 -10.967 0.273 1.00 94.38 159 GLY A C 1
ATOM 1251 O O . GLY A 1 159 ? -5.309 -11.205 0.533 1.00 94.38 159 GLY A O 1
ATOM 1252 N N . TRP A 1 160 ? -3.242 -10.657 1.218 1.00 94.31 160 TRP A N 1
ATOM 1253 C CA . TRP A 1 160 ? -3.570 -10.515 2.638 1.00 94.31 160 TRP A CA 1
ATOM 1254 C C . TRP A 1 160 ? -4.632 -9.438 2.873 1.00 94.31 160 TRP A C 1
ATOM 1256 O O . TRP A 1 160 ? -5.641 -9.689 3.529 1.00 94.31 160 TRP A O 1
ATOM 1266 N N . ALA A 1 161 ? -4.431 -8.242 2.316 1.00 95.56 161 ALA A N 1
ATOM 1267 C CA . ALA A 1 161 ? -5.358 -7.139 2.524 1.00 95.56 161 ALA A CA 1
ATOM 1268 C C . ALA A 1 161 ? -6.715 -7.372 1.840 1.00 95.56 161 ALA A C 1
ATOM 1270 O O . ALA A 1 161 ? -7.734 -6.972 2.399 1.00 95.56 161 ALA A O 1
ATOM 1271 N N . ARG A 1 162 ? -6.736 -8.042 0.677 1.00 95.75 162 ARG A N 1
ATOM 1272 C CA . ARG A 1 162 ? -7.970 -8.466 0.003 1.00 95.75 162 ARG A CA 1
ATOM 1273 C C . ARG A 1 162 ? -8.763 -9.438 0.865 1.00 95.75 162 ARG A C 1
ATOM 1275 O O . ARG A 1 162 ? -9.949 -9.225 1.063 1.00 95.75 162 ARG A O 1
ATOM 1282 N N . HIS A 1 163 ? -8.106 -10.456 1.415 1.00 91.75 163 HIS A N 1
ATOM 1283 C CA . HIS A 1 163 ? -8.793 -11.429 2.255 1.00 91.75 163 HIS A CA 1
ATOM 1284 C C . HIS A 1 163 ? -9.450 -10.770 3.477 1.00 91.75 163 HIS A C 1
ATOM 1286 O O . HIS A 1 163 ? -10.603 -11.045 3.782 1.00 91.75 163 HIS A O 1
ATOM 1292 N N . LEU A 1 164 ? -8.745 -9.854 4.151 1.00 90.88 164 LEU A N 1
ATOM 1293 C CA . LEU A 1 164 ? -9.325 -9.118 5.279 1.00 90.88 164 LEU A CA 1
ATOM 1294 C C . LEU A 1 164 ? -10.500 -8.219 4.866 1.00 90.88 164 LEU A C 1
ATOM 1296 O O . LEU A 1 164 ? -11.410 -8.018 5.659 1.00 90.88 164 LEU A O 1
ATOM 1300 N N . LEU A 1 165 ? -10.484 -7.673 3.647 1.00 92.44 165 LEU A N 1
ATOM 1301 C CA . LEU A 1 165 ? -11.617 -6.918 3.112 1.00 92.44 165 LEU A CA 1
ATOM 1302 C C . LEU A 1 165 ? -12.836 -7.821 2.879 1.00 92.44 165 LEU A C 1
ATOM 1304 O O . LEU A 1 165 ? -13.938 -7.442 3.249 1.00 92.44 165 LEU A O 1
ATOM 1308 N N . GLU A 1 166 ? -12.638 -9.008 2.304 1.00 91.19 166 GLU A N 1
ATOM 1309 C CA . GLU A 1 166 ? -13.713 -9.973 2.028 1.00 91.19 166 GLU A CA 1
ATOM 1310 C C . GLU A 1 166 ? -14.367 -10.511 3.312 1.00 91.19 166 GLU A C 1
ATOM 1312 O O . GLU A 1 166 ? -15.579 -10.730 3.341 1.00 91.19 166 GLU A O 1
ATOM 1317 N N . VAL A 1 167 ? -13.583 -10.712 4.378 1.00 86.12 167 VAL A N 1
ATOM 1318 C CA . VAL A 1 167 ? -14.100 -11.123 5.696 1.00 86.12 167 VAL A CA 1
ATOM 1319 C C . VAL A 1 167 ? -14.978 -10.028 6.300 1.00 86.12 167 VAL A C 1
ATOM 1321 O O . VAL A 1 167 ? -16.117 -10.310 6.659 1.00 86.12 167 VAL A O 1
ATOM 1324 N N . ASP A 1 168 ? -14.496 -8.783 6.330 1.00 83.62 168 ASP A N 1
ATOM 1325 C CA . ASP A 1 168 ? -15.277 -7.653 6.849 1.00 83.62 168 ASP A CA 1
ATOM 1326 C C . ASP A 1 168 ? -16.578 -7.449 6.044 1.00 83.62 168 ASP A C 1
ATOM 1328 O O . ASP A 1 168 ? -17.646 -7.275 6.627 1.00 83.62 168 ASP A O 1
ATOM 1332 N N . GLU A 1 169 ? -16.518 -7.536 4.707 1.00 82.31 169 GLU A N 1
ATOM 1333 C CA . GLU A 1 169 ? -17.708 -7.438 3.842 1.00 82.31 169 GLU A CA 1
ATOM 1334 C C . GLU A 1 169 ? -18.709 -8.589 4.091 1.00 82.31 169 GLU A C 1
ATOM 1336 O O . GLU A 1 169 ? -19.909 -8.416 3.880 1.00 82.31 169 GLU A O 1
ATOM 1341 N N . SER A 1 170 ? -18.247 -9.757 4.551 1.00 76.31 170 SER A N 1
ATOM 1342 C CA . SER A 1 170 ? -19.112 -10.905 4.867 1.00 76.31 170 SER A CA 1
ATOM 1343 C C . SER A 1 170 ? -19.811 -10.761 6.224 1.00 76.31 170 SER A C 1
ATOM 1345 O O . SER A 1 170 ? -20.974 -11.150 6.355 1.00 76.31 170 SER A O 1
ATOM 1347 N N . ASP A 1 171 ? -19.134 -10.177 7.214 1.00 73.12 171 ASP A N 1
ATOM 1348 C CA . ASP A 1 171 ? -19.685 -9.939 8.555 1.00 73.12 171 ASP A CA 1
ATOM 1349 C C . ASP A 1 171 ? -20.753 -8.826 8.554 1.00 73.12 171 ASP A C 1
ATOM 1351 O O . ASP A 1 171 ? -21.761 -8.924 9.266 1.00 73.12 171 ASP A O 1
ATOM 1355 N N . ASP A 1 172 ? -20.600 -7.816 7.690 1.00 62.41 172 ASP A N 1
ATOM 1356 C CA . ASP A 1 172 ? -21.584 -6.738 7.504 1.00 62.41 172 ASP A CA 1
ATOM 1357 C C . ASP A 1 172 ? -22.917 -7.242 6.913 1.00 62.41 172 ASP A C 1
ATOM 1359 O O . ASP A 1 172 ? -23.980 -6.692 7.201 1.00 62.41 172 ASP A O 1
ATOM 1363 N N . VAL A 1 173 ? -22.895 -8.316 6.114 1.00 62.75 173 VAL A N 1
ATOM 1364 C CA . VAL A 1 173 ? -24.106 -8.921 5.521 1.00 62.75 173 VAL A CA 1
ATOM 1365 C C . VAL A 1 173 ? -24.827 -9.848 6.512 1.00 62.75 173 VAL A C 1
ATOM 1367 O O . VAL A 1 173 ? -26.023 -10.109 6.363 1.00 62.75 173 VAL A O 1
ATOM 1370 N N . ALA A 1 174 ? -24.127 -10.336 7.539 1.00 58.53 174 ALA A N 1
ATOM 1371 C CA . ALA A 1 174 ? -24.659 -11.268 8.533 1.00 58.53 174 ALA A CA 1
ATOM 1372 C C . ALA A 1 174 ? -25.340 -10.59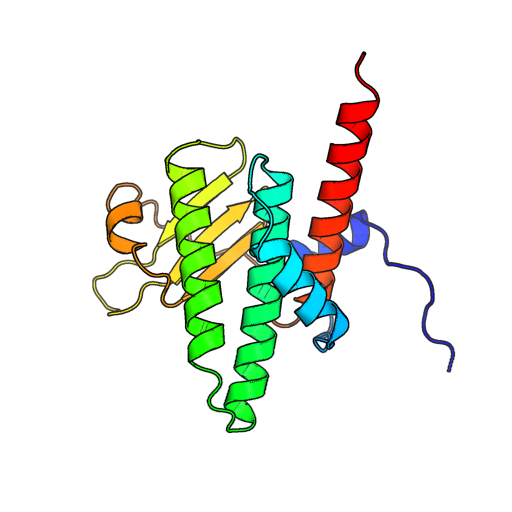1 9.741 1.00 58.53 174 ALA A C 1
ATOM 1374 O O . ALA A 1 174 ? -25.904 -11.292 10.584 1.00 58.53 174 ALA A O 1
ATOM 1375 N N . SER A 1 175 ? -25.315 -9.257 9.827 1.00 44.47 175 SER A N 1
ATOM 1376 C CA . SER A 1 175 ? -25.931 -8.485 10.914 1.00 44.47 175 SER A CA 1
ATOM 1377 C C . SER A 1 175 ? -27.296 -7.910 10.479 1.00 44.47 175 SER A C 1
ATOM 1379 O O . SER A 1 175 ? -27.312 -6.960 9.697 1.00 44.47 175 SER A O 1
ATOM 1381 N N . PRO A 1 176 ? -28.438 -8.485 10.920 1.00 45.56 176 PRO A N 1
ATOM 1382 C CA . PRO A 1 176 ? -29.783 -7.978 10.617 1.00 45.56 176 PRO A CA 1
ATOM 1383 C C . PRO A 1 176 ? -30.163 -6.704 11.386 1.00 45.56 176 PRO A C 1
ATOM 1385 O O . PRO A 1 176 ? -29.675 -6.515 12.525 1.00 45.56 176 PRO A O 1
#

Secondary structure (DSSP, 8-state):
-----SPPPHHHHHHHHTTSS-----PPPHHHHHHHHHHTTS---SHHHHHHHHHHHHHHHHHHHHHHHTT---HHHHHHHHHHHHHHHHHHHHS--TTEEEEE--TTS-SSPEEEEEETTEEEEEES-TTHHHHHTT----PPP-S--SGGGHHHHHHHHHHHHHHHHHHHHS--